Protein AF-A0A369RKJ7-F1 (afdb_monomer)

Secondary structure (DSSP, 8-state):
---HHHHHHHTT---SSHHHHHHHHHHHHHHHHSTTS-HHHHSSSHHHHHHHHHHHT-TT--HHHHHHHHHHHHHHHHTT-S--------EEE-----EEEEEEETTEEEEEE----EEE-----------

Foldseek 3Di:
DADPVLCQQQVPQPLVDNVLSVLSRVQVRLCVVPVPDDLVVSQPDPVRSVVVVVSVVDPSGDPVSSVVSNVVSVVVVCVVDQDDDDDDDWDWDWDQPFFDFDDPDPPGTDGDGPTDTDTDHPDDDPPDGDD

Sequence (131 aa):
MASEWAKNEFGDATLGDKRLTDRLANIADSLINLPESSINQVCGSWSEAKWAYRFFQNENVKESDILASHTTKTVERIKAHKKILVIQDTSNLLSSKRYAMIKKDTYGYQKQSTDSKITMKIDKSVLRTCT

Radius of gyration: 19.71 Å; Cα contacts (8 Å, |Δi|>4): 128; chains: 1; bounding box: 38×56×41 Å

Structure (mmCIF, N/CA/C/O backbone):
data_AF-A0A369RKJ7-F1
#
_entry.id   AF-A0A369RKJ7-F1
#
loop_
_atom_site.group_PDB
_atom_site.id
_atom_site.type_symbol
_atom_site.label_atom_id
_atom_site.label_alt_id
_atom_site.label_comp_id
_atom_site.label_asym_id
_atom_site.label_entity_id
_atom_site.label_seq_id
_atom_site.pdbx_PDB_ins_code
_atom_site.Cartn_x
_atom_site.Cartn_y
_atom_site.Cartn_z
_atom_site.occupancy
_atom_site.B_iso_or_equiv
_atom_site.auth_seq_id
_atom_site.auth_comp_id
_atom_site.auth_asym_id
_atom_site.auth_atom_id
_atom_site.pdbx_PDB_model_num
ATOM 1 N N . MET A 1 1 ? 6.341 -11.649 -9.587 1.00 68.62 1 MET A N 1
ATOM 2 C CA . MET A 1 1 ? 4.982 -11.931 -9.071 1.00 68.62 1 MET A CA 1
ATOM 3 C C . MET A 1 1 ? 4.950 -11.397 -7.657 1.00 68.62 1 MET A C 1
ATOM 5 O O . MET A 1 1 ? 5.810 -11.817 -6.899 1.00 68.62 1 MET A O 1
ATOM 9 N N . ALA A 1 2 ? 4.014 -10.504 -7.332 1.00 81.50 2 ALA A N 1
ATOM 10 C CA . ALA A 1 2 ? 3.891 -9.935 -5.989 1.00 81.50 2 ALA A CA 1
ATOM 11 C C . ALA A 1 2 ? 3.776 -11.013 -4.895 1.00 81.50 2 ALA A C 1
ATOM 13 O O . ALA A 1 2 ? 3.090 -12.028 -5.108 1.00 81.50 2 ALA A O 1
ATOM 14 N N . SER A 1 3 ? 4.409 -10.768 -3.742 1.00 92.12 3 SER A N 1
ATOM 15 C CA . SER A 1 3 ? 4.263 -11.580 -2.532 1.00 92.12 3 SER A CA 1
ATOM 16 C C . SER A 1 3 ? 2.806 -11.724 -2.094 1.00 92.12 3 SER A C 1
ATOM 18 O O . SER A 1 3 ? 1.918 -10.944 -2.456 1.00 92.12 3 SER A O 1
ATOM 20 N N . GLU A 1 4 ? 2.558 -12.753 -1.289 1.00 93.81 4 GLU A N 1
ATOM 21 C CA . GLU A 1 4 ? 1.242 -13.016 -0.711 1.00 93.81 4 GLU A CA 1
ATOM 22 C C . GLU A 1 4 ? 0.761 -11.860 0.170 1.00 93.81 4 GLU A C 1
ATOM 24 O O . GLU A 1 4 ? -0.408 -11.487 0.102 1.00 93.81 4 GLU A O 1
ATOM 29 N N . TRP A 1 5 ? 1.675 -11.220 0.907 1.00 94.31 5 TRP A N 1
ATOM 30 C CA . TRP A 1 5 ? 1.362 -10.031 1.694 1.00 94.31 5 TRP A CA 1
ATOM 31 C C . TRP A 1 5 ? 0.819 -8.897 0.816 1.00 94.31 5 TRP A C 1
ATOM 33 O O . TRP A 1 5 ? -0.281 -8.410 1.064 1.00 94.31 5 TRP A O 1
ATOM 43 N N . ALA A 1 6 ? 1.535 -8.517 -0.246 1.00 94.94 6 ALA A N 1
ATOM 44 C CA . ALA A 1 6 ? 1.134 -7.385 -1.081 1.00 94.94 6 ALA A CA 1
ATOM 45 C C . ALA A 1 6 ? -0.201 -7.637 -1.800 1.00 94.94 6 ALA A C 1
ATOM 47 O O . ALA A 1 6 ? -1.027 -6.731 -1.927 1.00 94.94 6 ALA A O 1
ATOM 48 N N . LYS A 1 7 ? -0.441 -8.881 -2.232 1.0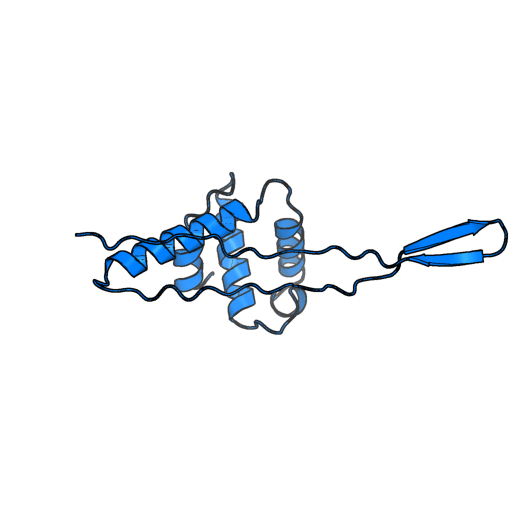0 94.94 7 LYS A N 1
ATOM 49 C CA . LYS A 1 7 ? -1.731 -9.296 -2.800 1.00 94.94 7 LYS A CA 1
ATOM 50 C C . LYS A 1 7 ? -2.851 -9.239 -1.771 1.00 94.94 7 LYS A C 1
ATOM 52 O O . LYS A 1 7 ? -3.939 -8.793 -2.107 1.00 94.94 7 LYS A O 1
ATOM 57 N N . ASN A 1 8 ? -2.598 -9.667 -0.539 1.00 95.00 8 ASN A N 1
ATOM 58 C CA . ASN A 1 8 ? -3.604 -9.606 0.512 1.00 95.00 8 ASN A CA 1
ATOM 59 C C . ASN A 1 8 ? -3.943 -8.155 0.884 1.00 95.00 8 ASN A C 1
ATOM 61 O O . ASN A 1 8 ? -5.111 -7.829 1.032 1.00 95.00 8 ASN A O 1
ATOM 65 N N . GLU A 1 9 ? -2.953 -7.263 0.989 1.00 95.00 9 GLU A N 1
ATOM 66 C CA . GLU A 1 9 ? -3.196 -5.863 1.369 1.00 95.00 9 GLU A CA 1
ATOM 67 C C . GLU A 1 9 ? -3.873 -5.035 0.267 1.00 95.00 9 GLU A C 1
ATOM 69 O O . GLU A 1 9 ? -4.734 -4.199 0.553 1.00 95.00 9 GLU A O 1
ATOM 74 N N . PHE A 1 10 ? -3.483 -5.251 -0.992 1.00 95.38 10 PHE A N 1
ATOM 75 C CA . PHE A 1 10 ? -3.840 -4.362 -2.103 1.00 95.38 10 PHE A CA 1
ATOM 76 C C . PHE A 1 10 ? -4.606 -5.033 -3.244 1.00 95.38 10 PHE A C 1
ATOM 78 O O . PHE A 1 10 ? -5.027 -4.345 -4.171 1.00 95.38 10 PHE A O 1
ATOM 85 N N . GLY A 1 11 ? -4.803 -6.352 -3.206 1.00 91.69 11 GLY A N 1
ATOM 86 C CA . GLY A 1 11 ? -5.480 -7.103 -4.269 1.00 91.69 11 GLY A CA 1
ATOM 87 C C . GLY A 1 11 ? -6.961 -6.762 -4.435 1.00 91.69 11 GLY A C 1
ATOM 88 O O . GLY A 1 11 ? -7.506 -6.962 -5.517 1.00 91.69 11 GLY A O 1
ATOM 89 N N . ASP A 1 12 ? -7.578 -6.188 -3.401 1.00 91.19 12 ASP A N 1
ATOM 90 C CA . ASP A 1 12 ? -8.980 -5.757 -3.404 1.00 91.19 12 ASP A CA 1
ATOM 91 C C . ASP A 1 12 ? -9.136 -4.246 -3.666 1.00 91.19 12 ASP A C 1
ATOM 93 O O . ASP A 1 12 ? -10.239 -3.704 -3.577 1.00 91.19 12 ASP A O 1
ATOM 97 N N . ALA A 1 13 ? -8.050 -3.537 -4.002 1.00 93.19 13 ALA A N 1
ATOM 98 C CA . ALA A 1 13 ? -8.111 -2.104 -4.268 1.00 93.19 13 ALA A CA 1
ATOM 99 C C . ALA A 1 13 ? -8.933 -1.806 -5.534 1.00 93.19 13 ALA A C 1
ATOM 101 O O . ALA A 1 13 ? -8.630 -2.283 -6.633 1.00 93.19 13 ALA A O 1
ATOM 102 N N . THR A 1 14 ? -9.954 -0.960 -5.397 1.00 92.56 14 THR A N 1
ATOM 103 C CA . THR A 1 14 ? -10.853 -0.565 -6.488 1.00 92.56 14 THR A CA 1
ATOM 104 C C . THR A 1 14 ? -10.314 0.655 -7.231 1.00 92.56 14 THR A C 1
ATOM 106 O O . THR A 1 14 ? -10.728 1.780 -6.974 1.00 92.56 14 THR A O 1
ATOM 109 N N . LEU A 1 15 ? -9.398 0.432 -8.177 1.00 91.75 15 LEU A N 1
ATOM 110 C CA . LEU A 1 15 ? -8.737 1.496 -8.956 1.00 91.75 15 LEU A CA 1
ATOM 111 C C . LEU A 1 15 ? -9.361 1.729 -10.348 1.00 91.75 15 LEU A C 1
ATOM 113 O O . LEU A 1 15 ? -8.725 2.287 -11.239 1.00 91.75 15 LEU A O 1
ATOM 117 N N . GLY A 1 16 ? -10.576 1.225 -10.581 1.00 88.31 16 GLY A N 1
ATOM 118 C CA . GLY A 1 16 ? -11.288 1.299 -11.866 1.00 88.31 16 GLY A CA 1
ATOM 119 C C . GLY A 1 16 ? -10.835 0.282 -12.925 1.00 88.31 16 GLY A C 1
ATOM 120 O O . GLY A 1 16 ? -11.654 -0.161 -13.724 1.00 88.31 16 GLY A O 1
ATOM 121 N N . ASP A 1 17 ? -9.571 -0.150 -12.903 1.00 92.25 17 ASP A N 1
ATOM 122 C CA . ASP A 1 17 ? -9.038 -1.211 -13.769 1.00 92.25 17 ASP A CA 1
ATOM 123 C C . ASP A 1 17 ? -8.289 -2.261 -12.936 1.00 92.25 17 ASP A C 1
ATOM 125 O O . ASP A 1 17 ? -7.368 -1.937 -12.182 1.00 92.25 17 ASP A O 1
ATOM 129 N N . LYS A 1 18 ? -8.626 -3.540 -13.134 1.00 91.25 18 LYS A N 1
ATOM 130 C CA . LYS A 1 18 ? -7.957 -4.680 -12.492 1.00 91.25 18 LYS A CA 1
ATOM 131 C C . LYS A 1 18 ? -6.442 -4.675 -12.727 1.00 91.25 18 LYS A C 1
ATOM 133 O O . LYS A 1 18 ? -5.674 -5.035 -11.840 1.00 91.25 18 LYS A O 1
ATOM 138 N N . ARG A 1 19 ? -5.986 -4.214 -13.897 1.00 92.25 19 ARG A N 1
ATOM 139 C CA . ARG A 1 19 ? -4.551 -4.132 -14.223 1.00 92.25 19 ARG A CA 1
ATOM 140 C C . ARG A 1 19 ? -3.818 -3.121 -13.342 1.00 92.25 19 ARG A C 1
ATOM 142 O O . ARG A 1 19 ? -2.618 -3.273 -13.121 1.00 92.25 19 ARG A O 1
ATOM 149 N N . LEU A 1 20 ? -4.508 -2.080 -12.867 1.00 94.06 20 LEU A N 1
ATOM 150 C CA . LEU A 1 20 ? -3.945 -1.120 -11.918 1.00 94.06 20 LEU A CA 1
ATOM 151 C C . LEU A 1 20 ? -3.807 -1.753 -10.537 1.00 94.06 20 LEU A C 1
ATOM 153 O O . LEU A 1 20 ? -2.763 -1.583 -9.916 1.00 94.06 20 LEU A O 1
ATOM 157 N N . THR A 1 21 ? -4.795 -2.533 -10.104 1.00 94.81 21 THR A N 1
ATOM 158 C CA . THR A 1 21 ? -4.752 -3.287 -8.843 1.00 94.81 21 THR A CA 1
ATOM 159 C C . THR A 1 21 ? -3.602 -4.298 -8.832 1.00 94.81 21 THR A C 1
ATOM 161 O O . THR A 1 21 ? -2.779 -4.297 -7.916 1.00 94.81 21 THR A O 1
ATOM 164 N N . ASP A 1 22 ? -3.446 -5.078 -9.906 1.00 93.25 22 ASP A N 1
ATOM 165 C CA . ASP A 1 22 ? -2.317 -6.007 -10.052 1.00 93.25 22 ASP A CA 1
ATOM 166 C C . ASP A 1 22 ? -0.971 -5.263 -10.030 1.00 93.25 22 ASP A C 1
ATOM 168 O O . ASP A 1 22 ? 0.011 -5.719 -9.436 1.00 93.25 22 ASP A O 1
ATOM 172 N N . ARG A 1 23 ? -0.899 -4.091 -10.675 1.00 93.94 23 ARG A N 1
ATOM 173 C CA . ARG A 1 23 ? 0.318 -3.271 -10.685 1.00 93.94 23 ARG A CA 1
ATOM 174 C C . ARG A 1 23 ? 0.626 -2.694 -9.304 1.00 93.94 23 ARG A C 1
ATOM 176 O O . ARG A 1 23 ? 1.793 -2.704 -8.926 1.00 93.94 23 ARG A O 1
ATOM 183 N N . LEU A 1 24 ? -0.380 -2.245 -8.554 1.00 95.44 24 LEU A N 1
ATOM 184 C CA . LEU A 1 24 ? -0.223 -1.753 -7.185 1.00 95.44 24 LEU A CA 1
ATOM 185 C C . LEU A 1 24 ? 0.412 -2.821 -6.293 1.00 95.44 24 LEU A C 1
ATOM 187 O O . LEU A 1 24 ? 1.406 -2.535 -5.631 1.00 95.44 24 LEU A O 1
ATOM 191 N N . ALA A 1 25 ? -0.102 -4.054 -6.332 1.00 94.94 25 ALA A N 1
ATOM 192 C CA . ALA A 1 25 ? 0.454 -5.155 -5.549 1.00 94.94 25 ALA A CA 1
ATOM 193 C C . ALA A 1 25 ? 1.924 -5.436 -5.912 1.00 94.94 25 ALA A C 1
ATOM 195 O O . ALA A 1 25 ? 2.749 -5.637 -5.026 1.00 94.94 25 ALA A O 1
ATOM 196 N N . ASN A 1 26 ? 2.286 -5.397 -7.200 1.00 93.56 26 ASN A N 1
ATOM 197 C CA . ASN A 1 26 ? 3.684 -5.575 -7.616 1.00 93.56 26 ASN A CA 1
ATOM 198 C C . ASN A 1 26 ? 4.582 -4.407 -7.173 1.00 93.56 26 ASN A C 1
ATOM 200 O O . ASN A 1 26 ? 5.687 -4.648 -6.702 1.00 93.56 26 ASN A O 1
ATOM 204 N N . ILE A 1 27 ? 4.120 -3.154 -7.280 1.00 94.06 27 ILE A N 1
ATOM 205 C CA . ILE A 1 27 ? 4.881 -1.984 -6.809 1.00 94.06 27 ILE A CA 1
ATOM 206 C C . ILE A 1 27 ? 5.090 -2.054 -5.292 1.00 94.06 27 ILE A C 1
ATOM 208 O O . ILE A 1 27 ? 6.199 -1.812 -4.822 1.00 94.06 27 ILE A O 1
ATOM 212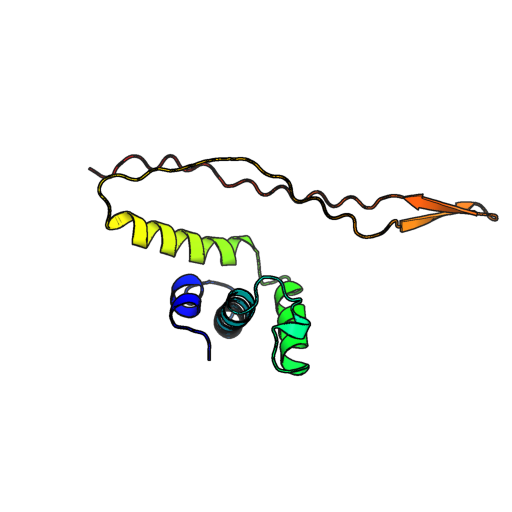 N N . ALA A 1 28 ? 4.049 -2.393 -4.528 1.00 94.31 28 ALA A N 1
ATOM 213 C CA . ALA A 1 28 ? 4.133 -2.527 -3.076 1.00 94.31 28 ALA A CA 1
ATOM 214 C C . ALA A 1 28 ? 5.126 -3.621 -2.664 1.00 94.31 28 ALA A C 1
ATOM 216 O O . ALA A 1 28 ? 5.944 -3.404 -1.772 1.00 94.31 28 ALA A O 1
ATOM 217 N N . ASP A 1 29 ? 5.094 -4.763 -3.354 1.00 94.38 29 ASP A N 1
ATOM 218 C CA . ASP A 1 29 ? 6.039 -5.858 -3.149 1.00 94.38 29 ASP A CA 1
ATOM 219 C C . ASP A 1 29 ? 7.484 -5.447 -3.450 1.00 94.38 29 ASP A C 1
ATOM 221 O O . ASP A 1 29 ? 8.400 -5.734 -2.686 1.00 94.38 29 ASP A O 1
ATOM 225 N N . SER A 1 30 ? 7.704 -4.713 -4.539 1.00 92.56 30 SER A N 1
ATOM 226 C CA . SER A 1 30 ? 9.011 -4.136 -4.832 1.00 92.56 30 SER A CA 1
ATOM 227 C C . SER A 1 30 ? 9.463 -3.229 -3.676 1.00 92.56 30 SER A C 1
ATOM 229 O O . SER A 1 30 ? 10.522 -3.460 -3.095 1.00 92.56 30 SER A O 1
ATOM 231 N N . LEU A 1 31 ? 8.651 -2.239 -3.292 1.00 93.12 31 LEU A N 1
ATOM 232 C CA . LEU A 1 31 ? 9.026 -1.228 -2.295 1.00 93.12 31 LEU A CA 1
ATOM 233 C C . LEU A 1 31 ? 9.279 -1.806 -0.898 1.00 93.12 31 LEU A C 1
ATOM 235 O O . LEU A 1 31 ? 10.186 -1.333 -0.220 1.00 93.12 31 LEU A O 1
ATOM 239 N N . ILE A 1 32 ? 8.532 -2.826 -0.461 1.00 93.00 32 ILE A N 1
ATOM 240 C CA . ILE A 1 32 ? 8.731 -3.410 0.876 1.00 93.00 32 ILE A CA 1
ATOM 241 C C . ILE A 1 32 ? 10.043 -4.193 0.991 1.00 93.00 32 ILE A C 1
ATOM 243 O O . ILE A 1 32 ? 10.627 -4.247 2.070 1.00 93.00 32 ILE A O 1
ATOM 247 N N . ASN A 1 33 ? 10.537 -4.759 -0.115 1.00 90.38 33 ASN A N 1
ATOM 248 C CA . ASN A 1 33 ? 11.808 -5.482 -0.125 1.00 90.38 33 ASN A CA 1
ATOM 249 C C . ASN A 1 33 ? 13.018 -4.544 0.030 1.00 90.38 33 ASN A C 1
ATOM 251 O O . ASN A 1 33 ? 14.058 -4.962 0.535 1.00 90.38 33 ASN A O 1
ATOM 255 N N . LEU A 1 34 ? 12.899 -3.282 -0.400 1.00 91.69 34 LEU A N 1
ATOM 256 C CA . LEU A 1 34 ? 13.970 -2.280 -0.366 1.00 91.69 34 LEU A CA 1
ATOM 257 C C . LEU A 1 34 ? 13.403 -0.886 -0.009 1.00 91.69 34 LEU A C 1
ATOM 259 O O . LEU A 1 34 ? 13.407 0.017 -0.851 1.00 91.69 34 LEU A O 1
ATOM 263 N N . PRO A 1 35 ? 12.933 -0.676 1.234 1.00 91.50 35 PR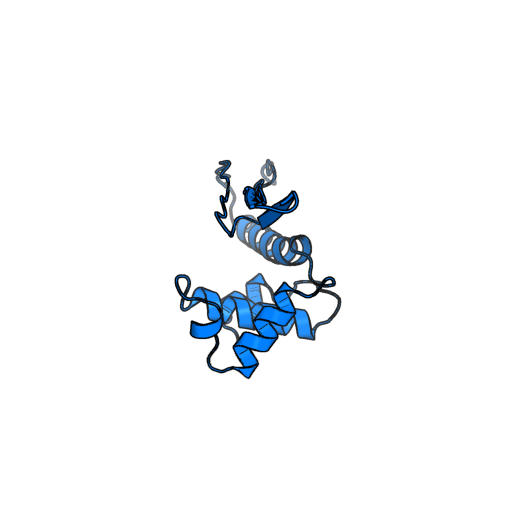O A N 1
ATOM 264 C CA . PRO A 1 35 ? 12.145 0.504 1.611 1.00 91.50 35 PRO A CA 1
ATOM 265 C C . PRO A 1 35 ? 12.924 1.824 1.552 1.00 91.50 35 PRO A C 1
ATOM 267 O O . PRO A 1 35 ? 12.338 2.886 1.362 1.00 91.50 35 PRO A O 1
ATOM 270 N N . GLU A 1 36 ? 14.248 1.769 1.697 1.00 93.19 36 GLU A N 1
ATOM 271 C CA . GLU A 1 36 ? 15.120 2.951 1.665 1.00 93.19 36 GLU A CA 1
ATOM 272 C C . GLU A 1 36 ? 15.554 3.341 0.244 1.00 93.19 36 GLU A C 1
ATOM 274 O O . GLU A 1 36 ? 16.148 4.398 0.028 1.00 93.19 36 GLU A O 1
ATOM 279 N N . SER A 1 37 ? 15.280 2.485 -0.741 1.00 92.06 37 SER A N 1
ATOM 280 C CA . SER A 1 37 ? 15.746 2.666 -2.112 1.00 92.06 37 SER A CA 1
ATOM 281 C C . SER A 1 37 ? 14.757 3.468 -2.956 1.00 92.06 37 SER A C 1
ATOM 283 O O . SER A 1 37 ? 13.545 3.465 -2.748 1.00 92.06 37 SER A O 1
ATOM 285 N N . SER A 1 38 ? 15.276 4.165 -3.967 1.00 92.62 38 SER A N 1
ATOM 286 C CA . SER A 1 38 ? 14.429 4.880 -4.926 1.00 92.62 38 SER A CA 1
ATOM 287 C C . SER A 1 38 ? 13.663 3.912 -5.833 1.00 92.62 38 SER A C 1
ATOM 289 O O . SER A 1 38 ? 14.162 2.836 -6.140 1.00 92.62 38 SER A O 1
ATOM 291 N N . ILE A 1 39 ? 12.506 4.324 -6.369 1.00 91.69 39 ILE A N 1
ATOM 292 C CA . ILE A 1 39 ? 11.697 3.508 -7.304 1.00 91.69 39 ILE A CA 1
ATOM 293 C C . ILE A 1 39 ? 12.557 2.890 -8.425 1.00 91.69 39 ILE A C 1
ATOM 295 O O . ILE A 1 39 ? 12.393 1.720 -8.748 1.00 91.69 39 ILE A O 1
ATOM 299 N N . ASN A 1 40 ? 13.519 3.640 -8.976 1.00 91.75 40 ASN A N 1
ATOM 300 C CA . ASN A 1 40 ? 14.434 3.139 -10.009 1.00 91.75 40 ASN A CA 1
ATOM 301 C C . ASN A 1 40 ? 15.338 1.990 -9.547 1.00 91.75 40 ASN A C 1
ATOM 303 O O . ASN A 1 40 ? 15.684 1.145 -10.358 1.00 91.75 40 ASN A O 1
ATOM 307 N N . GLN A 1 41 ? 15.776 2.008 -8.289 1.00 91.00 41 GLN A N 1
ATOM 308 C CA . GLN A 1 41 ? 16.652 0.980 -7.722 1.00 91.00 41 GLN A CA 1
ATOM 309 C C . GLN A 1 41 ? 15.866 -0.259 -7.305 1.00 91.00 41 GLN A C 1
ATOM 311 O O . GLN A 1 41 ? 16.382 -1.368 -7.378 1.00 91.00 41 GLN A O 1
ATOM 316 N N . VAL A 1 42 ? 14.630 -0.057 -6.854 1.00 91.62 42 VAL A N 1
ATOM 317 C CA . VAL A 1 42 ? 13.755 -1.138 -6.409 1.00 91.62 42 VAL A CA 1
ATOM 318 C C . VAL A 1 42 ? 13.174 -1.906 -7.604 1.00 91.62 42 VAL A C 1
ATOM 320 O O . VAL A 1 42 ? 13.032 -3.126 -7.559 1.00 91.62 42 VAL A O 1
ATOM 323 N N . CYS A 1 43 ? 12.836 -1.208 -8.689 1.00 87.62 43 CYS A N 1
ATOM 324 C CA . CYS A 1 43 ? 12.349 -1.832 -9.913 1.00 87.62 43 CYS A CA 1
ATOM 325 C C . CYS A 1 43 ? 13.498 -2.517 -10.674 1.00 87.62 43 CYS A C 1
ATOM 327 O O . CYS A 1 43 ? 14.512 -1.890 -10.974 1.00 87.62 43 CYS A O 1
ATOM 329 N N . GLY A 1 44 ? 13.325 -3.790 -11.045 1.00 81.31 44 GLY A N 1
ATOM 330 C CA . GLY A 1 44 ? 14.394 -4.614 -11.622 1.00 81.31 44 GLY A CA 1
ATOM 331 C C . GLY A 1 44 ? 14.737 -4.280 -13.076 1.00 81.31 44 GLY A C 1
ATOM 332 O O . GLY A 1 44 ? 15.790 -4.676 -13.574 1.00 81.31 44 GLY A O 1
ATOM 333 N N . SER A 1 45 ? 13.875 -3.538 -13.781 1.00 90.25 45 SER A N 1
ATOM 334 C 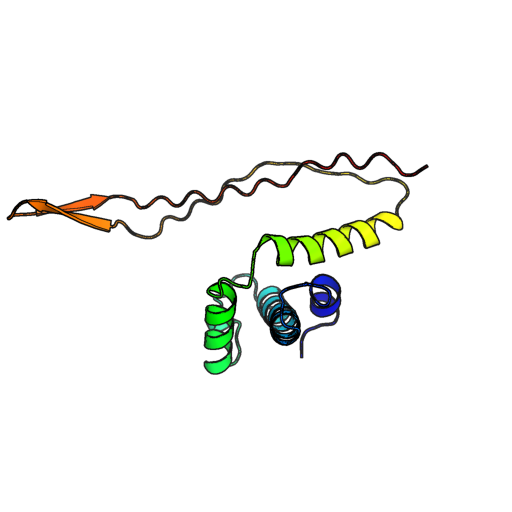CA . SER A 1 45 ? 14.179 -3.027 -15.122 1.00 90.25 45 SER A CA 1
ATOM 335 C C . SER A 1 45 ? 13.669 -1.605 -15.355 1.00 90.25 45 SER A C 1
ATOM 337 O O . SER A 1 45 ? 12.798 -1.095 -14.652 1.00 90.25 45 SER A O 1
ATOM 339 N N . TRP A 1 46 ? 14.165 -0.958 -16.413 1.00 90.75 46 TRP A N 1
ATOM 340 C CA . TRP A 1 46 ? 13.713 0.384 -16.793 1.00 90.75 46 TRP A CA 1
ATOM 341 C C . TRP A 1 46 ? 12.233 0.436 -17.173 1.00 90.75 46 TRP A C 1
ATOM 343 O O . TRP A 1 46 ? 11.534 1.397 -16.846 1.00 90.75 46 TRP A O 1
ATOM 353 N N . SER A 1 47 ? 11.744 -0.608 -17.855 1.00 91.44 47 SER A N 1
ATOM 354 C CA . SER A 1 47 ? 10.316 -0.723 -18.145 1.00 91.44 47 SER A CA 1
ATOM 355 C C . SER A 1 47 ? 9.522 -0.687 -16.842 1.00 91.44 47 SER A C 1
ATOM 357 O O . SER A 1 47 ? 8.501 -0.002 -16.784 1.00 91.44 47 SER A O 1
ATOM 359 N N . GLU A 1 48 ? 10.082 -1.306 -15.795 1.00 90.81 48 GLU A N 1
ATOM 360 C CA . GLU A 1 48 ? 9.489 -1.390 -14.477 1.00 90.81 48 GLU A CA 1
ATOM 361 C C . GLU A 1 48 ? 9.388 -0.082 -13.732 1.00 90.81 48 GLU A C 1
ATOM 363 O O . GLU A 1 48 ? 8.296 0.381 -13.393 1.00 90.81 48 GLU A O 1
ATOM 368 N N . ALA A 1 49 ? 10.512 0.603 -13.621 1.00 93.62 49 ALA A N 1
ATOM 369 C CA . ALA A 1 49 ? 10.517 1.932 -13.050 1.00 93.62 49 ALA A CA 1
ATOM 370 C C . ALA A 1 49 ? 9.548 2.868 -13.795 1.00 93.62 49 ALA A C 1
ATOM 372 O O . ALA A 1 49 ? 8.775 3.609 -13.183 1.00 93.62 49 ALA A O 1
ATOM 373 N N . LYS A 1 50 ? 9.519 2.803 -15.134 1.00 93.56 50 LYS A N 1
ATOM 374 C CA . LYS A 1 50 ? 8.663 3.669 -15.954 1.00 93.56 50 LYS A CA 1
ATOM 375 C C . LYS A 1 50 ? 7.177 3.443 -15.698 1.00 93.56 50 LYS A C 1
ATOM 377 O O . LYS A 1 50 ? 6.428 4.421 -15.632 1.00 93.56 50 LYS A O 1
ATOM 382 N N . TRP A 1 51 ? 6.721 2.195 -15.576 1.00 92.19 51 TRP A N 1
ATOM 383 C CA . TRP A 1 51 ? 5.317 1.957 -15.247 1.00 92.19 51 TRP A CA 1
ATOM 384 C C . TRP A 1 51 ? 4.976 2.322 -13.805 1.00 92.19 51 TRP A C 1
ATOM 386 O O . TRP A 1 51 ? 3.851 2.761 -13.581 1.00 92.19 51 TRP A O 1
ATOM 396 N N . ALA A 1 52 ? 5.922 2.238 -12.865 1.00 94.19 52 ALA A N 1
ATOM 397 C CA . ALA A 1 52 ? 5.702 2.674 -11.488 1.00 94.19 52 ALA A CA 1
ATOM 398 C C . ALA A 1 52 ? 5.501 4.194 -11.420 1.00 94.19 52 ALA A C 1
ATOM 400 O O . ALA A 1 52 ? 4.522 4.666 -10.846 1.00 94.19 52 ALA A O 1
ATOM 401 N N . TYR A 1 53 ? 6.339 4.972 -12.112 1.00 94.38 53 TYR A N 1
ATOM 402 C CA . TYR A 1 53 ? 6.134 6.420 -12.218 1.00 94.38 53 TYR A CA 1
ATOM 403 C C . TYR A 1 53 ? 4.804 6.778 -12.880 1.00 94.38 53 TYR A C 1
ATOM 405 O O . TYR A 1 53 ? 4.081 7.633 -12.376 1.00 94.38 53 TYR A O 1
ATOM 413 N N . ARG A 1 54 ? 4.445 6.101 -13.979 1.00 94.50 54 ARG A N 1
ATOM 414 C CA . ARG A 1 54 ? 3.149 6.314 -14.642 1.00 94.50 54 ARG A CA 1
ATOM 415 C C . ARG A 1 54 ? 1.968 5.943 -13.755 1.00 94.50 54 ARG A C 1
ATOM 417 O O . ARG A 1 54 ? 0.930 6.577 -13.867 1.00 94.50 54 ARG A O 1
ATOM 424 N N . PHE A 1 55 ? 2.113 4.927 -12.906 1.00 94.88 55 PHE A N 1
ATOM 425 C CA . PHE A 1 55 ? 1.086 4.538 -11.947 1.00 94.88 55 PHE A CA 1
ATOM 426 C C . PHE A 1 55 ? 0.837 5.656 -10.929 1.00 94.88 55 PHE A C 1
ATOM 428 O O . PHE A 1 55 ? -0.304 6.070 -10.773 1.00 94.88 55 PHE A O 1
ATOM 435 N N . PHE A 1 56 ? 1.890 6.207 -10.317 1.00 92.56 56 PHE A N 1
ATOM 436 C CA . PHE A 1 56 ? 1.752 7.304 -9.348 1.00 92.56 56 PHE A CA 1
ATOM 437 C C . PHE A 1 56 ? 1.333 8.645 -9.968 1.00 92.56 56 PHE A C 1
ATOM 439 O O . PHE A 1 56 ? 0.829 9.510 -9.263 1.00 92.56 56 PHE A O 1
ATOM 446 N N . GLN A 1 57 ? 1.544 8.834 -11.272 1.00 92.75 57 GLN A N 1
ATOM 447 C CA . GLN A 1 57 ? 1.087 10.016 -12.015 1.00 92.75 57 GLN A CA 1
ATOM 448 C C . GLN A 1 57 ? -0.315 9.852 -12.622 1.00 92.75 57 GLN A C 1
ATOM 450 O O . GLN A 1 57 ? -0.790 10.758 -13.302 1.00 92.75 57 GLN A O 1
ATOM 455 N N . ASN A 1 58 ? -0.964 8.701 -12.442 1.00 93.88 58 ASN A N 1
ATOM 456 C CA . ASN A 1 58 ? -2.264 8.431 -13.039 1.00 93.88 58 ASN A CA 1
ATOM 457 C C . ASN A 1 58 ? -3.385 9.088 -12.223 1.00 93.88 58 ASN A C 1
ATOM 459 O O . ASN A 1 58 ? -3.630 8.692 -11.090 1.00 93.88 58 ASN A O 1
ATOM 463 N N . GLU A 1 59 ? -4.121 10.019 -12.829 1.00 91.38 59 GLU A N 1
ATOM 464 C CA . GLU A 1 59 ? -5.242 10.727 -12.188 1.00 91.38 59 GLU A CA 1
ATOM 465 C C . GLU A 1 59 ? -6.398 9.801 -11.772 1.00 91.38 59 GLU A C 1
ATOM 467 O O . GLU A 1 59 ? -7.145 10.114 -10.846 1.00 91.38 59 GLU A O 1
ATOM 472 N N . ASN A 1 60 ? -6.530 8.639 -12.421 1.00 89.81 60 ASN A N 1
ATOM 473 C CA . ASN A 1 60 ? -7.532 7.635 -12.055 1.00 89.81 60 ASN A CA 1
ATOM 474 C C . ASN A 1 60 ? -7.162 6.859 -10.782 1.00 89.81 60 ASN A C 1
ATOM 476 O O . ASN A 1 60 ? -8.019 6.193 -10.208 1.00 89.81 60 ASN A O 1
ATOM 480 N N . VAL A 1 61 ? -5.898 6.909 -10.351 1.00 92.88 61 VAL A N 1
ATOM 481 C CA . VAL A 1 61 ? -5.430 6.249 -9.130 1.00 92.88 61 VAL A CA 1
ATOM 482 C C . VAL A 1 61 ? -5.435 7.275 -8.005 1.00 92.88 61 VAL A C 1
ATOM 484 O O . VAL A 1 61 ? -4.577 8.154 -7.949 1.00 92.88 61 VAL A O 1
ATOM 487 N N . LYS A 1 62 ? -6.394 7.157 -7.086 1.00 91.75 62 LYS A N 1
ATOM 488 C CA . LYS A 1 62 ? -6.472 8.032 -5.914 1.00 91.75 62 LYS A CA 1
ATOM 489 C C . LYS A 1 62 ? -5.819 7.374 -4.708 1.00 91.75 62 LYS A C 1
ATOM 491 O O . LYS A 1 62 ? -5.980 6.180 -4.467 1.00 91.75 62 LYS A O 1
ATOM 496 N N . GLU A 1 63 ? -5.138 8.184 -3.903 1.00 91.31 63 GLU A N 1
ATOM 497 C CA . GLU A 1 63 ? -4.578 7.769 -2.611 1.00 91.31 63 GLU A CA 1
ATOM 498 C C . GLU A 1 63 ? -5.642 7.116 -1.715 1.00 91.31 63 GLU A C 1
ATOM 500 O O . GLU A 1 63 ? -5.389 6.067 -1.124 1.00 91.31 63 GLU A O 1
ATOM 505 N N . SER A 1 64 ? -6.841 7.705 -1.656 1.00 91.56 64 SER A N 1
ATOM 506 C CA . SER A 1 64 ? -7.954 7.207 -0.841 1.00 91.56 64 SER A CA 1
ATOM 507 C C . SER A 1 64 ? -8.312 5.760 -1.158 1.00 91.56 64 SER A C 1
ATOM 509 O O . SER A 1 64 ? -8.623 5.000 -0.248 1.00 91.56 64 SER A O 1
ATOM 511 N N . ASP A 1 65 ? -8.236 5.370 -2.430 1.00 92.12 65 ASP A N 1
ATOM 512 C CA . ASP A 1 65 ? -8.634 4.039 -2.890 1.00 92.12 65 ASP A CA 1
ATOM 513 C C . ASP A 1 65 ? -7.562 2.998 -2.530 1.00 92.12 65 ASP A C 1
ATOM 515 O O . ASP A 1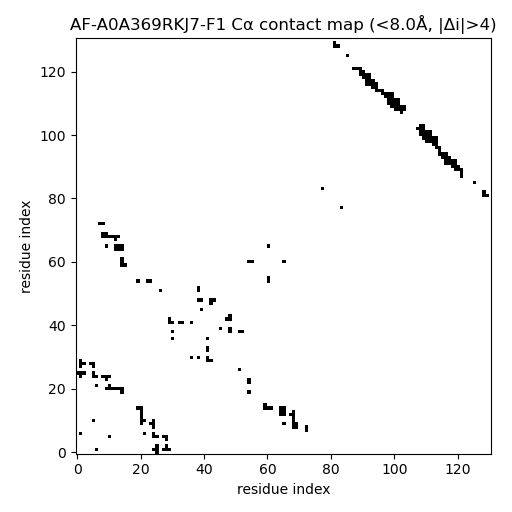 65 ? -7.877 1.862 -2.173 1.00 92.12 65 ASP A O 1
ATOM 519 N N . ILE A 1 66 ? -6.288 3.409 -2.539 1.00 93.75 66 ILE A N 1
ATOM 520 C CA . ILE A 1 66 ? -5.165 2.596 -2.049 1.00 93.75 66 ILE A CA 1
ATOM 521 C C . ILE A 1 66 ? -5.291 2.391 -0.533 1.00 93.75 66 ILE A C 1
ATOM 523 O O . ILE A 1 66 ? -5.203 1.260 -0.048 1.00 93.75 66 ILE A O 1
ATOM 527 N N . LEU A 1 67 ? -5.526 3.475 0.215 1.00 93.56 67 LEU A N 1
ATOM 528 C CA . LEU A 1 67 ? -5.685 3.429 1.669 1.00 93.56 67 LEU A CA 1
ATOM 529 C C . LEU A 1 67 ? -6.904 2.600 2.080 1.00 93.56 67 LEU A C 1
ATOM 531 O O . LEU A 1 67 ? -6.794 1.790 2.995 1.00 93.56 67 LEU A O 1
ATOM 535 N N . ALA A 1 68 ? -8.035 2.738 1.385 1.00 93.19 68 ALA A N 1
ATOM 536 C CA . ALA A 1 68 ? -9.265 2.010 1.688 1.00 93.19 68 ALA A CA 1
ATOM 537 C C . ALA A 1 68 ? -9.078 0.485 1.659 1.00 93.19 68 ALA A C 1
ATOM 539 O O . ALA A 1 68 ? -9.589 -0.209 2.544 1.00 93.19 68 ALA A O 1
ATOM 540 N N . SER A 1 69 ? -8.307 -0.035 0.695 1.00 93.69 69 SER A N 1
ATOM 541 C CA . SER A 1 69 ? -7.959 -1.462 0.639 1.00 93.69 69 SER A CA 1
ATOM 542 C C . SER A 1 69 ? -7.219 -1.892 1.908 1.00 93.69 69 SER A C 1
ATOM 544 O O . SER A 1 69 ? -7.660 -2.790 2.627 1.00 93.69 69 SER A O 1
ATOM 546 N N . HIS A 1 70 ? -6.145 -1.180 2.255 1.00 94.31 70 HIS A N 1
ATOM 547 C CA . HIS A 1 70 ? -5.331 -1.499 3.427 1.00 94.31 70 HIS A CA 1
ATOM 548 C C . HIS A 1 70 ? -6.095 -1.327 4.755 1.00 94.31 70 HIS A C 1
ATOM 550 O O . HIS A 1 70 ? -5.955 -2.129 5.685 1.00 94.31 70 HIS A O 1
ATOM 556 N N . THR A 1 71 ? -6.951 -0.305 4.857 1.00 93.06 71 THR A N 1
ATOM 557 C CA . THR A 1 71 ? -7.825 -0.092 6.017 1.00 93.06 71 THR A CA 1
ATOM 558 C C . THR A 1 71 ? -8.826 -1.233 6.165 1.00 93.06 71 THR A C 1
ATOM 560 O O . THR A 1 71 ? -8.979 -1.748 7.271 1.00 93.06 71 THR A O 1
ATOM 563 N N . THR A 1 72 ? -9.450 -1.690 5.075 1.00 93.94 72 THR A N 1
ATOM 564 C CA . THR A 1 72 ? -10.360 -2.850 5.093 1.00 93.94 72 THR A CA 1
ATOM 565 C C . THR A 1 72 ? -9.654 -4.089 5.639 1.00 93.94 72 THR A C 1
ATOM 567 O O . THR A 1 72 ? -10.153 -4.723 6.570 1.00 93.94 72 THR A O 1
ATOM 570 N N . LYS A 1 73 ? -8.441 -4.375 5.156 1.00 94.56 73 LYS A N 1
ATOM 571 C CA . LYS A 1 73 ? -7.632 -5.513 5.623 1.00 94.56 73 LYS A CA 1
ATOM 572 C C . LYS A 1 73 ? -7.214 -5.383 7.083 1.00 94.56 73 LYS A C 1
ATOM 574 O O . LYS A 1 73 ? -7.211 -6.361 7.831 1.00 94.56 73 LYS A O 1
ATOM 579 N N . THR A 1 74 ? -6.934 -4.164 7.532 1.00 93.38 74 THR A N 1
ATOM 580 C CA . THR A 1 74 ? -6.657 -3.879 8.944 1.00 93.38 74 THR A CA 1
ATOM 581 C C . THR A 1 74 ? -7.884 -4.131 9.821 1.00 93.38 74 THR A C 1
ATOM 583 O O . THR A 1 74 ? -7.766 -4.783 10.857 1.00 93.38 74 THR A O 1
ATOM 586 N N . VAL A 1 75 ? -9.073 -3.697 9.390 1.00 92.88 75 VAL A N 1
ATOM 587 C CA . VAL A 1 75 ? -10.339 -3.971 10.089 1.00 92.88 75 VAL A CA 1
ATOM 588 C C . VAL A 1 75 ? -10.626 -5.473 10.137 1.00 92.88 75 VAL A C 1
ATOM 590 O O . VAL A 1 75 ? -11.031 -5.978 11.182 1.00 92.88 75 VAL A O 1
ATOM 593 N N . GLU A 1 76 ? -10.387 -6.205 9.048 1.00 93.62 76 GLU A N 1
ATOM 594 C CA . GLU A 1 76 ? -10.534 -7.665 9.011 1.00 93.62 76 GLU A CA 1
ATOM 595 C C . GLU A 1 76 ? -9.636 -8.363 10.035 1.00 93.62 76 GLU A C 1
ATOM 597 O O . GLU A 1 76 ? -10.130 -9.185 10.807 1.00 93.62 76 GLU A O 1
ATOM 602 N N . ARG A 1 77 ? -8.352 -7.988 10.115 1.00 94.25 77 ARG A N 1
ATOM 603 C CA . ARG A 1 77 ? -7.428 -8.525 11.130 1.00 94.25 77 ARG A CA 1
ATOM 604 C C . ARG A 1 77 ? -7.886 -8.214 12.554 1.00 94.25 77 ARG A C 1
ATOM 606 O O . ARG A 1 77 ? -7.831 -9.078 13.425 1.00 94.25 77 ARG A O 1
ATOM 613 N N . ILE A 1 78 ? -8.369 -6.996 12.793 1.00 94.19 78 ILE A N 1
ATOM 614 C CA . ILE A 1 78 ? -8.818 -6.541 14.115 1.00 94.19 78 ILE A CA 1
ATOM 615 C C . ILE A 1 78 ? -9.999 -7.366 14.644 1.00 94.19 78 ILE A C 1
ATOM 617 O O . ILE A 1 78 ? -10.059 -7.612 15.849 1.00 94.19 78 ILE A O 1
ATOM 621 N N . LYS A 1 79 ? -10.905 -7.846 13.777 1.00 92.56 79 LYS A N 1
ATOM 622 C CA . LYS A 1 79 ? -12.079 -8.650 14.181 1.00 92.56 79 LYS A CA 1
ATOM 623 C C . LYS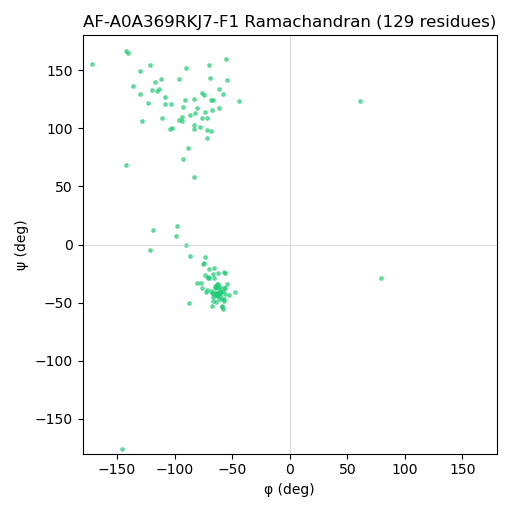 A 1 79 ? -11.718 -9.911 14.977 1.00 92.56 79 LYS A C 1
ATOM 625 O O . LYS A 1 79 ? -12.542 -10.385 15.752 1.00 92.56 79 LYS A O 1
ATOM 630 N N . ALA A 1 80 ? -10.504 -10.444 14.821 1.00 94.75 80 ALA A N 1
ATOM 631 C CA . ALA A 1 80 ? -10.033 -11.608 15.573 1.00 94.75 80 ALA A CA 1
ATOM 632 C C . ALA A 1 80 ? -9.702 -11.304 17.051 1.00 94.75 80 ALA A C 1
ATOM 634 O O . ALA A 1 80 ? -9.485 -12.225 17.841 1.00 94.75 80 ALA A O 1
ATOM 635 N N . HIS A 1 81 ? -9.661 -10.029 17.452 1.00 92.50 81 HIS A N 1
ATOM 636 C CA . HIS A 1 81 ? -9.212 -9.600 18.773 1.00 92.50 81 HIS A CA 1
ATOM 637 C C . HIS A 1 81 ? -10.340 -8.955 19.590 1.00 92.50 81 HIS A C 1
ATOM 639 O O . HIS A 1 81 ? -11.031 -8.050 19.137 1.00 92.50 81 HIS A O 1
ATOM 645 N N . LYS A 1 82 ? -10.488 -9.377 20.854 1.00 91.62 82 LYS A N 1
ATOM 646 C CA . LYS A 1 82 ? -11.515 -8.845 21.778 1.00 91.62 82 LYS A CA 1
ATOM 647 C C . LYS A 1 82 ? -11.214 -7.436 22.299 1.00 91.62 82 LYS A C 1
ATOM 649 O O . LYS A 1 82 ? -12.118 -6.725 22.723 1.00 91.62 82 LYS A O 1
ATOM 654 N N . LYS A 1 83 ? -9.937 -7.056 22.348 1.00 92.31 83 LYS A N 1
ATOM 655 C CA . LYS A 1 83 ? -9.464 -5.748 22.812 1.00 92.31 83 LYS A CA 1
ATOM 656 C C . LYS A 1 83 ? -8.397 -5.261 21.847 1.00 92.31 83 LYS A C 1
ATOM 658 O O . LYS A 1 83 ? -7.523 -6.039 21.472 1.00 92.31 83 LYS A O 1
ATOM 663 N N . ILE A 1 84 ? -8.463 -3.984 21.494 1.00 90.94 84 ILE A N 1
ATOM 664 C CA . ILE A 1 84 ? -7.499 -3.320 20.619 1.00 90.94 84 ILE A CA 1
ATOM 665 C C . ILE A 1 84 ? -7.029 -2.019 21.252 1.00 90.94 84 ILE A C 1
ATOM 667 O O . ILE A 1 84 ? -7.780 -1.366 21.977 1.00 90.94 84 ILE A O 1
ATOM 671 N N . LEU A 1 85 ? -5.787 -1.647 20.960 1.00 93.06 85 LEU A N 1
ATOM 672 C CA . LEU A 1 85 ? -5.232 -0.347 21.301 1.00 93.06 85 LEU A CA 1
ATOM 673 C C . LEU A 1 85 ? -5.079 0.458 20.012 1.00 93.06 85 LEU A C 1
ATOM 675 O O . LEU A 1 85 ? -4.375 0.031 19.100 1.00 93.06 85 LEU A O 1
ATOM 679 N N . VAL A 1 86 ? -5.731 1.617 19.946 1.00 89.44 86 VAL A N 1
ATOM 680 C CA . VAL A 1 86 ? -5.611 2.548 18.818 1.00 89.44 86 VAL A CA 1
ATOM 681 C C . VAL A 1 86 ? -4.717 3.698 19.261 1.00 89.44 86 VAL A C 1
ATOM 683 O O . VAL A 1 86 ? -5.155 4.594 19.980 1.00 89.44 86 VAL A O 1
ATOM 686 N N . ILE A 1 87 ? -3.444 3.634 18.877 1.00 90.00 87 ILE A N 1
ATOM 687 C CA . ILE A 1 87 ? -2.471 4.696 19.146 1.00 90.00 87 ILE A CA 1
ATOM 688 C C . ILE A 1 87 ? -2.632 5.754 18.053 1.00 90.00 87 ILE A C 1
ATOM 690 O O . ILE A 1 87 ? -2.565 5.428 16.870 1.00 90.00 87 ILE A O 1
ATOM 694 N N . GLN A 1 88 ? -2.856 7.008 18.446 1.00 86.44 88 GLN A N 1
ATOM 695 C CA . GLN A 1 88 ? -3.006 8.126 17.518 1.00 86.44 88 GLN A CA 1
ATOM 696 C C . GLN A 1 88 ? -1.929 9.177 17.788 1.00 86.44 88 GLN A C 1
ATOM 698 O O . GLN A 1 88 ? -1.746 9.599 18.928 1.00 86.44 88 GLN A O 1
ATOM 703 N N . ASP A 1 89 ? -1.279 9.634 16.723 1.00 88.69 89 ASP A N 1
ATOM 704 C CA . ASP A 1 89 ? -0.361 10.771 16.725 1.00 88.69 89 ASP A CA 1
ATOM 705 C C . ASP A 1 89 ? -0.536 11.577 15.422 1.00 88.69 89 ASP A C 1
ATOM 707 O O . ASP A 1 89 ? -1.207 11.129 14.489 1.00 88.69 89 ASP A O 1
ATOM 711 N N . THR A 1 90 ? 0.007 12.793 15.354 1.00 86.94 90 THR A N 1
ATOM 712 C CA . THR A 1 90 ? -0.010 13.644 14.156 1.00 86.94 90 THR A CA 1
ATOM 713 C C . THR A 1 90 ? 1.410 14.025 13.765 1.00 86.94 90 THR A C 1
ATOM 715 O O . THR A 1 90 ? 2.121 14.679 14.520 1.00 86.94 90 THR A O 1
ATOM 718 N N . SER A 1 91 ? 1.808 13.676 12.543 1.00 85.56 91 SER A N 1
ATOM 719 C CA . SER A 1 91 ? 3.113 14.032 11.979 1.00 85.56 91 SER A CA 1
ATOM 720 C C . SER A 1 91 ? 2.953 14.839 10.692 1.00 85.56 91 SER A C 1
ATOM 722 O O . SER A 1 91 ? 1.948 14.735 9.991 1.00 85.56 91 SER A O 1
ATOM 724 N N . ASN A 1 92 ? 3.954 15.656 10.369 1.00 81.19 92 ASN A N 1
ATOM 725 C CA . ASN A 1 92 ? 3.993 16.423 9.126 1.00 81.19 92 ASN A CA 1
ATOM 726 C C . ASN A 1 92 ? 5.140 15.922 8.247 1.00 81.19 92 ASN A C 1
ATOM 728 O O . ASN A 1 92 ? 6.263 15.782 8.728 1.00 81.19 92 ASN A O 1
ATOM 732 N N . LEU A 1 93 ? 4.873 15.715 6.955 1.00 79.31 93 LEU A N 1
ATOM 733 C CA . LEU A 1 93 ? 5.913 15.463 5.962 1.00 79.31 93 LEU A CA 1
ATOM 734 C C . LEU A 1 93 ? 6.326 16.793 5.329 1.00 79.31 93 LEU A C 1
ATOM 736 O O . LEU A 1 93 ? 5.514 17.481 4.708 1.00 79.31 93 LEU A O 1
ATOM 740 N N . LEU A 1 94 ? 7.597 17.155 5.494 1.00 77.62 94 LEU A N 1
ATOM 741 C CA . LEU A 1 94 ? 8.187 18.348 4.893 1.00 77.62 94 LEU A CA 1
ATOM 742 C C . LEU A 1 94 ? 9.040 17.925 3.698 1.00 77.62 94 LEU A C 1
ATOM 744 O O . LEU A 1 94 ? 9.980 17.146 3.845 1.00 77.62 94 LEU A O 1
ATOM 748 N N . SER A 1 95 ? 8.714 18.429 2.507 1.00 68.06 95 SER A N 1
ATOM 749 C CA . SER A 1 95 ? 9.516 18.197 1.306 1.00 68.06 95 SER A CA 1
ATOM 750 C C . SER A 1 95 ? 10.183 19.491 0.866 1.00 68.06 95 SER A C 1
ATOM 752 O O . SER A 1 95 ? 9.537 20.386 0.332 1.00 68.06 95 SER A O 1
ATOM 754 N N . SER A 1 96 ? 11.497 19.576 1.044 1.00 62.31 96 SER A N 1
ATOM 755 C CA . SER A 1 96 ? 12.305 20.712 0.599 1.00 62.31 96 SER A CA 1
ATOM 756 C C . SER A 1 96 ? 12.666 20.564 -0.885 1.00 62.31 96 SER A C 1
ATOM 758 O O . SER A 1 96 ? 13.839 20.452 -1.242 1.00 62.31 96 SER A O 1
ATOM 760 N N . LYS A 1 97 ? 11.68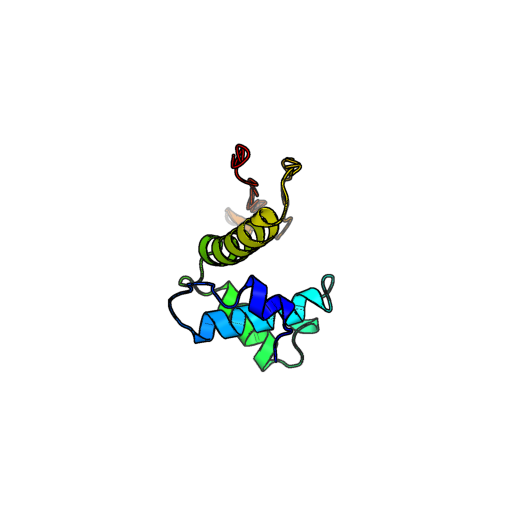1 20.465 -1.788 1.00 53.41 97 LYS A N 1
ATOM 761 C CA . LYS A 1 97 ? 11.958 20.333 -3.229 1.00 53.41 97 LYS A CA 1
ATOM 762 C C . LYS A 1 97 ? 11.748 21.648 -3.980 1.00 53.41 97 LYS A C 1
ATOM 764 O O . LYS A 1 97 ? 10.654 21.968 -4.412 1.00 53.41 97 LYS A O 1
ATOM 769 N N . ARG A 1 98 ? 12.899 22.290 -4.224 1.00 50.84 98 ARG A N 1
ATOM 770 C CA . ARG A 1 98 ? 13.239 23.328 -5.216 1.00 50.84 98 ARG A CA 1
ATOM 771 C C . ARG A 1 98 ? 12.478 24.653 -5.127 1.00 50.84 98 ARG A C 1
ATOM 773 O O . ARG A 1 98 ? 11.266 24.739 -5.280 1.00 50.84 98 ARG A O 1
ATOM 780 N N . TYR A 1 99 ? 13.277 25.707 -5.001 1.00 51.19 99 TYR A N 1
ATOM 781 C CA . TYR A 1 99 ? 12.861 27.074 -5.251 1.00 51.19 99 TYR A CA 1
ATOM 782 C C . TYR A 1 99 ? 12.421 27.243 -6.713 1.00 51.19 99 TYR A C 1
ATOM 784 O O . TYR A 1 99 ? 13.151 26.833 -7.619 1.00 51.19 99 TYR A O 1
ATOM 792 N N . ALA A 1 100 ? 11.287 27.896 -6.952 1.00 52.44 100 ALA A N 1
ATOM 793 C CA . ALA A 1 100 ? 10.997 28.491 -8.249 1.00 52.44 100 ALA A CA 1
ATOM 794 C C . ALA A 1 100 ? 11.811 29.788 -8.386 1.00 52.44 100 ALA A C 1
ATOM 796 O O . ALA A 1 100 ? 11.818 30.624 -7.480 1.00 52.44 100 ALA A O 1
ATOM 797 N N . MET A 1 101 ? 12.526 29.952 -9.501 1.00 49.75 101 MET A N 1
ATOM 798 C CA . MET A 1 101 ? 13.177 31.219 -9.842 1.00 49.75 101 MET A CA 1
ATOM 799 C C . MET A 1 101 ? 12.140 32.113 -10.515 1.00 49.75 101 MET A C 1
ATOM 801 O O . MET A 1 101 ? 11.810 31.909 -11.681 1.00 49.75 101 MET A O 1
ATOM 805 N N . ILE A 1 102 ? 11.612 33.090 -9.785 1.00 59.00 102 ILE A N 1
ATOM 806 C CA . ILE A 1 102 ? 10.648 34.045 -10.333 1.00 59.00 102 ILE A CA 1
ATOM 807 C C . ILE A 1 102 ? 11.422 35.239 -10.875 1.00 59.00 102 ILE A C 1
ATOM 809 O O . ILE A 1 102 ? 12.223 35.854 -10.164 1.00 59.00 102 ILE A O 1
ATOM 813 N N . LYS A 1 103 ? 11.202 35.554 -12.154 1.00 54.59 103 LYS A N 1
ATOM 814 C CA . LYS A 1 103 ? 11.730 36.769 -12.774 1.00 54.59 103 LYS A CA 1
ATOM 815 C C . LYS A 1 103 ? 10.919 37.946 -12.239 1.00 54.59 103 LYS A C 1
ATOM 817 O O . LYS A 1 103 ? 9.717 38.000 -12.478 1.00 54.59 103 LYS A O 1
ATOM 822 N N . LYS A 1 104 ? 11.558 38.833 -11.476 1.00 55.47 104 LYS A N 1
ATOM 823 C CA . LYS A 1 104 ? 10.880 40.002 -10.902 1.00 55.47 104 LYS A CA 1
ATOM 824 C C . LYS A 1 104 ? 10.921 41.158 -11.902 1.00 55.47 104 LYS A C 1
ATOM 826 O O . LYS A 1 104 ? 9.868 41.639 -12.291 1.00 55.47 104 LYS A O 1
ATOM 831 N N . ASP A 1 105 ? 12.117 41.452 -12.433 1.00 57.97 105 ASP A N 1
ATOM 832 C CA . ASP A 1 105 ? 12.380 42.574 -13.347 1.00 57.97 105 ASP A CA 1
ATOM 833 C C . ASP A 1 105 ? 13.460 42.221 -14.406 1.00 57.97 105 ASP A C 1
ATOM 835 O O . ASP A 1 105 ? 13.974 41.097 -14.450 1.00 57.97 105 ASP A O 1
ATOM 839 N N . THR A 1 106 ? 13.848 43.185 -15.254 1.00 60.59 106 THR A N 1
ATOM 840 C CA . THR A 1 106 ? 14.822 43.029 -16.361 1.00 60.59 106 THR A CA 1
ATOM 841 C C . THR A 1 106 ? 16.208 42.519 -15.923 1.00 60.59 106 THR A C 1
ATOM 843 O O . THR A 1 106 ? 16.896 41.898 -16.731 1.00 60.59 106 THR A O 1
ATOM 846 N N . TYR A 1 107 ? 16.601 42.706 -14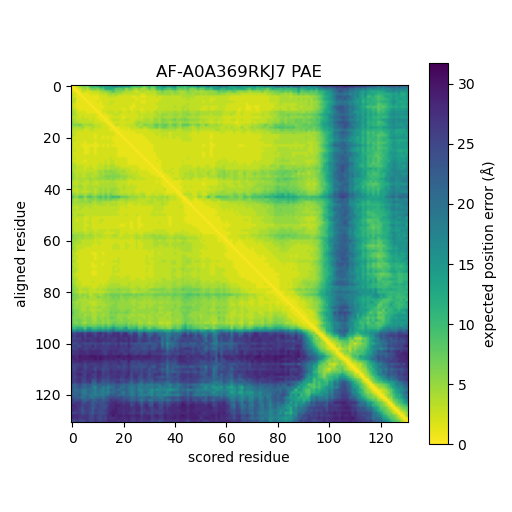.654 1.00 52.22 107 TYR A N 1
ATOM 847 C CA . TYR A 1 107 ? 17.961 42.432 -14.157 1.00 52.22 107 TYR A CA 1
ATOM 848 C C . TYR A 1 107 ? 18.072 41.367 -13.045 1.00 52.22 107 TYR A C 1
ATOM 850 O O . TYR A 1 107 ? 19.143 41.238 -12.454 1.00 52.22 107 TYR A O 1
ATOM 858 N N . GLY A 1 108 ? 17.036 40.568 -12.738 1.00 47.34 108 GLY A N 1
ATOM 859 C CA . GLY A 1 108 ? 17.209 39.546 -11.692 1.00 47.34 108 GLY A CA 1
ATOM 860 C C . GLY A 1 108 ? 16.101 38.512 -11.480 1.00 47.34 108 GLY A C 1
ATOM 861 O O . GLY A 1 108 ? 14.922 38.740 -11.759 1.00 47.34 108 GLY A O 1
ATOM 862 N N . TYR A 1 109 ? 16.520 37.372 -10.920 1.00 56.28 109 TYR A N 1
ATOM 863 C CA . TYR A 1 109 ? 15.678 36.257 -10.476 1.00 56.28 109 TYR A CA 1
ATOM 864 C C . TYR A 1 109 ? 15.699 36.145 -8.946 1.00 56.28 109 TYR A C 1
ATOM 866 O O . TYR A 1 109 ? 16.747 36.326 -8.327 1.00 56.28 109 TYR A O 1
ATOM 874 N N . GLN A 1 110 ? 14.562 35.803 -8.337 1.00 55.88 110 GLN A N 1
ATOM 875 C CA . GLN A 1 110 ? 14.442 35.530 -6.899 1.00 55.88 110 GLN A CA 1
ATOM 876 C C . GLN A 1 110 ? 14.028 34.075 -6.654 1.00 55.88 110 GLN A C 1
ATOM 878 O O . GLN A 1 110 ? 13.179 33.542 -7.367 1.00 55.88 110 GLN A O 1
ATOM 883 N N . LYS A 1 111 ? 14.625 33.439 -5.637 1.00 50.31 111 LYS A N 1
ATOM 884 C CA . LYS A 1 111 ? 14.302 32.070 -5.204 1.00 50.31 111 LYS A CA 1
ATOM 885 C C . LYS A 1 111 ? 13.068 32.096 -4.296 1.00 50.31 111 LYS A C 1
ATOM 887 O O . LYS A 1 111 ? 13.164 32.595 -3.180 1.00 50.31 111 LYS A O 1
ATOM 892 N N . GLN A 1 112 ? 11.944 31.525 -4.723 1.00 50.69 112 GLN A N 1
ATOM 893 C CA . GLN A 1 112 ? 10.767 31.331 -3.865 1.00 50.69 112 GLN A CA 1
ATOM 894 C C . GLN A 1 112 ? 10.585 29.850 -3.526 1.00 50.69 112 GLN A C 1
ATOM 896 O O . GLN A 1 112 ? 10.566 29.024 -4.434 1.00 50.69 112 GLN A O 1
ATOM 901 N N . SER A 1 113 ? 10.476 29.506 -2.236 1.00 47.56 113 SER A N 1
ATOM 902 C CA . SER A 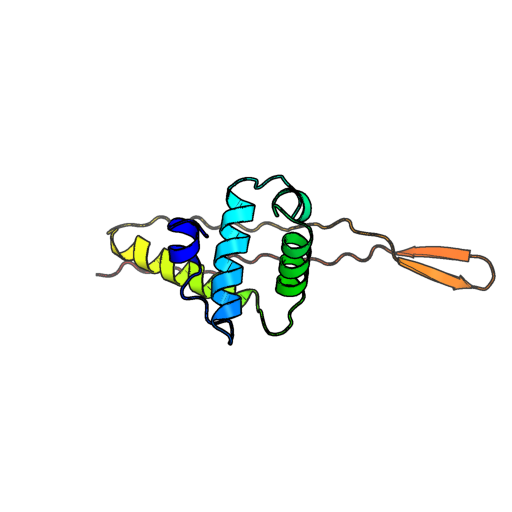1 113 ? 10.217 28.124 -1.800 1.00 47.56 113 SER A CA 1
ATOM 903 C C . SER A 1 113 ? 8.803 27.715 -2.197 1.00 47.56 113 SER A C 1
ATOM 905 O O . SER A 1 113 ? 7.840 28.389 -1.833 1.00 47.56 113 SER A O 1
ATOM 907 N N . THR A 1 114 ? 8.677 26.623 -2.944 1.00 53.12 114 THR A N 1
ATOM 908 C CA . THR A 1 114 ? 7.387 26.016 -3.288 1.00 53.12 114 THR A CA 1
ATOM 909 C C . THR A 1 114 ? 7.073 24.954 -2.236 1.00 53.12 114 THR A C 1
ATOM 911 O O . THR A 1 114 ? 7.242 23.761 -2.468 1.00 53.12 114 THR A O 1
ATOM 914 N N . ASP A 1 115 ? 6.693 25.388 -1.034 1.00 49.66 115 ASP A N 1
ATOM 915 C CA . ASP A 1 115 ? 6.363 24.468 0.057 1.00 49.66 115 ASP A CA 1
ATOM 916 C C . ASP A 1 115 ? 5.017 23.786 -0.230 1.00 49.66 115 ASP A C 1
ATOM 918 O O . ASP A 1 115 ? 3.945 24.334 0.027 1.00 49.66 115 ASP A O 1
ATOM 922 N N . SER A 1 116 ? 5.049 22.563 -0.755 1.00 50.34 116 SER A N 1
ATOM 923 C CA . SER A 1 116 ? 3.878 21.686 -0.780 1.00 50.34 116 SER A CA 1
ATOM 924 C C . SER A 1 116 ? 3.762 20.980 0.573 1.00 50.34 116 SER A C 1
ATOM 926 O O . SER A 1 116 ? 4.463 20.001 0.836 1.00 50.34 116 SER A O 1
ATOM 928 N N . LYS A 1 117 ? 2.896 21.490 1.454 1.00 45.31 117 LYS A N 1
ATOM 929 C CA . LYS A 1 117 ? 2.582 20.857 2.741 1.00 45.31 117 LYS A CA 1
ATOM 930 C C . LYS A 1 117 ? 1.647 19.668 2.508 1.00 45.31 117 LYS A C 1
ATOM 932 O O . LYS A 1 117 ? 0.471 19.864 2.217 1.00 45.31 117 LYS A O 1
ATOM 937 N N . ILE A 1 118 ? 2.152 18.446 2.666 1.00 46.53 118 ILE A N 1
ATOM 938 C CA . ILE A 1 118 ? 1.314 17.242 2.742 1.00 46.53 118 ILE A CA 1
ATOM 939 C C . ILE A 1 118 ? 1.052 16.975 4.223 1.00 46.53 118 ILE A C 1
ATOM 941 O O . ILE A 1 118 ? 1.958 16.645 4.988 1.00 46.53 118 ILE A O 1
ATOM 945 N N . THR A 1 119 ? -0.191 17.178 4.654 1.00 40.22 119 THR A N 1
ATOM 946 C CA . THR A 1 119 ? -0.626 16.835 6.010 1.00 40.22 119 THR A CA 1
ATOM 947 C C . THR A 1 119 ? -1.222 15.435 5.984 1.00 40.22 119 THR A C 1
ATOM 949 O O . THR A 1 119 ? -2.337 15.257 5.506 1.00 40.22 119 THR A O 1
ATOM 952 N N . MET A 1 120 ? -0.496 14.452 6.517 1.00 43.28 120 MET A N 1
ATOM 953 C CA . MET A 1 120 ? -1.067 13.133 6.782 1.00 43.28 120 MET A CA 1
ATOM 954 C C . MET A 1 120 ? -1.890 13.226 8.067 1.00 43.28 120 MET A C 1
ATOM 956 O O . MET A 1 120 ? -1.349 13.250 9.171 1.00 43.28 120 MET A O 1
ATOM 960 N N . LYS A 1 121 ? -3.212 13.327 7.927 1.00 40.34 121 LYS A N 1
ATOM 961 C CA . LYS A 1 121 ? -4.125 13.096 9.047 1.00 40.34 121 LYS A CA 1
ATOM 962 C C . LYS A 1 121 ? -4.416 11.603 9.087 1.00 40.34 121 LYS A C 1
ATOM 964 O O . LYS A 1 121 ? -5.080 11.091 8.195 1.00 40.34 121 LYS A O 1
ATOM 969 N N . ILE A 1 122 ? -3.924 10.911 10.109 1.00 43.75 122 ILE A N 1
ATOM 970 C CA . ILE A 1 122 ? -4.440 9.579 10.431 1.00 43.75 122 ILE A CA 1
ATOM 971 C C . ILE A 1 122 ? -5.831 9.814 11.017 1.00 43.75 122 ILE A C 1
ATOM 973 O O . ILE A 1 122 ? -5.968 10.430 12.079 1.00 43.75 122 ILE A O 1
ATOM 977 N N . ASP A 1 123 ? -6.857 9.445 10.254 1.00 40.34 123 ASP A N 1
ATOM 978 C CA . ASP A 1 123 ? -8.230 9.808 10.571 1.00 40.34 123 ASP A CA 1
ATOM 979 C C . ASP A 1 123 ? -8.743 9.077 11.817 1.00 40.34 123 ASP A C 1
ATOM 981 O O . ASP A 1 123 ? -8.422 7.914 12.085 1.00 40.34 123 ASP A O 1
ATOM 985 N N . LYS A 1 124 ? -9.547 9.794 12.603 1.00 44.56 124 LYS A N 1
ATOM 986 C CA . LYS A 1 124 ? -10.127 9.314 13.859 1.00 44.56 124 LYS A CA 1
ATOM 987 C C . LYS A 1 124 ? -11.138 8.206 13.573 1.00 44.56 124 LYS A C 1
ATOM 989 O O . LYS A 1 124 ? -12.223 8.478 13.071 1.00 44.56 124 LYS A O 1
ATOM 994 N N . SER A 1 125 ? -10.868 6.992 14.042 1.00 41.12 125 SER A N 1
ATOM 995 C CA . SER A 1 125 ? -11.936 6.039 14.349 1.00 41.12 125 SER A CA 1
ATOM 996 C C . SER A 1 125 ? -11.763 5.498 15.765 1.00 41.12 125 SER A C 1
ATOM 998 O O . SER A 1 125 ? -10.885 4.699 16.075 1.00 41.12 125 SER A O 1
ATOM 1000 N N . VAL A 1 126 ? -12.629 5.974 16.660 1.00 41.78 126 VAL A N 1
ATOM 1001 C CA . VAL A 1 126 ? -12.903 5.296 17.926 1.00 41.78 126 VAL A CA 1
ATOM 1002 C C . VAL A 1 126 ? -13.715 4.060 17.558 1.00 41.78 126 VAL A C 1
ATOM 1004 O O . VAL A 1 126 ? -14.937 4.125 17.434 1.00 41.78 126 VAL A O 1
ATOM 1007 N N . LEU A 1 127 ? -13.041 2.935 17.324 1.00 44.12 127 LEU A N 1
ATOM 1008 C CA . LEU A 1 127 ? -13.715 1.644 17.243 1.00 44.12 127 LEU A CA 1
ATOM 1009 C C . LEU A 1 127 ? -14.223 1.308 18.646 1.00 44.12 127 LEU A C 1
ATOM 1011 O O . LEU A 1 127 ? -13.479 0.846 19.511 1.00 44.12 127 LEU A O 1
ATOM 1015 N N . ARG A 1 128 ? -15.509 1.591 18.884 1.00 41.22 128 ARG A N 1
ATOM 1016 C CA . ARG A 1 128 ? -16.238 0.995 20.002 1.00 41.22 128 ARG A CA 1
ATOM 1017 C C . ARG A 1 128 ? -16.171 -0.519 19.836 1.00 41.22 128 ARG A C 1
ATOM 1019 O O . ARG A 1 128 ? -16.453 -1.052 18.766 1.00 41.22 128 ARG A O 1
ATOM 1026 N N . THR A 1 129 ? -15.768 -1.177 20.913 1.00 40.06 129 THR A N 1
ATOM 1027 C CA . THR A 1 129 ? -15.756 -2.628 21.081 1.00 40.06 129 THR A CA 1
ATOM 1028 C C . THR A 1 129 ? -17.053 -3.237 20.556 1.00 40.06 129 THR A C 1
ATOM 1030 O O . THR A 1 129 ? -18.133 -2.865 21.018 1.00 40.06 129 THR A O 1
ATOM 1033 N N . CYS A 1 130 ? -16.943 -4.172 19.609 1.00 34.34 130 CYS A N 1
ATOM 1034 C CA . CYS A 1 130 ? -18.039 -5.079 19.291 1.00 34.34 130 CYS A CA 1
ATOM 1035 C C . CYS A 1 130 ? -18.336 -5.887 20.557 1.00 34.34 130 CYS A C 1
ATOM 1037 O O . CYS A 1 130 ? -17.452 -6.570 21.079 1.00 34.34 130 CYS A O 1
ATOM 1039 N N . THR A 1 131 ? -19.551 -5.722 21.073 1.00 38.72 131 THR A N 1
ATOM 1040 C CA . THR A 1 131 ? -20.181 -6.725 21.938 1.00 38.72 131 THR A CA 1
ATOM 1041 C C . THR A 1 131 ? -20.955 -7.661 21.032 1.00 38.72 131 THR A C 1
ATOM 1043 O O . THR A 1 131 ? -21.464 -7.153 20.005 1.00 38.72 131 THR A O 1
#

pLDDT: mean 79.58, std 19.87, range [34.34, 95.44]

Mean predicted aligned error: 10.5 Å

Solvent-accessible surface area (backbone atoms only — not comparable to full-atom values): 8086 Å² total; per-residue (Å²): 131,52,47,70,65,27,39,65,39,30,56,77,26,72,46,92,41,71,69,52,16,57,47,49,12,37,52,48,34,35,40,69,77,37,72,90,51,54,64,65,74,43,29,93,43,71,72,45,27,52,51,53,54,50,51,79,68,30,86,73,56,50,70,67,40,56,49,48,23,41,50,51,47,50,54,59,62,48,70,81,48,94,73,85,86,85,87,83,76,82,60,76,54,83,55,93,67,61,58,47,74,46,74,80,56,102,87,49,71,44,80,42,79,55,75,62,80,50,75,60,73,76,74,92,72,87,77,72,74,85,124

Nearest PDB structures (foldseek):
  4dm0-assembly1_A-2  TM=9.502E-01  e=1.179E-05  Escherichia coli
  6ywy-assembly1_33  TM=1.808E-01  e=6.515E+00  Neurospora crassa